Protein AF-A0A7C1V600-F1 (afdb_monomer)

Mean predicted aligned error: 9.38 Å

Secondary structure (DSSP, 8-state):
--HHHHHHHHHHHHHHHHHHHHHHEEEEETTEEEEEEEETTEEEEEEEEEETTTEEEEEEEEE------

Nearest PDB structures (foldseek):
  8pj2-assembly1_1  TM=7.043E-01  e=1.842E-01  Homo sapiens
  9bln-assembly1_U  TM=7.255E-01  e=2.994E-01  Homo sapiens
  8oz0-assembly1_I  TM=7.126E-01  e=9.491E-01  Homo sapiens
  4i79-assembly2_B  TM=6.696E-01  e=2.360E+00  Homo sapiens
  5w5y-assembly1_O  TM=5.168E-01  e=3.009E+00  Saccharomyces cerevisiae S288C

Radius of gyration: 16.9 Å; Cα contacts (8 Å, |Δi|>4): 78; chains: 1; bounding box: 61×20×31 Å

Sequence (69 aa):
MLRQNIDQNKYEKRNQLVTFASEFFKHVENGIYEIRIEVGGNIYRIFSFFEANNILILLHAFQKKTQKN

Foldseek 3Di:
DPPVVVVVVVVVVVVVVVVVCPVQWDDDDDQKTWGWDADPNKIKIWIWGADPVRDIDTDDIDIDDDPDD

pLDDT: mean 79.23, std 14.4, range [51.62, 95.5]

Structure (mmCIF, N/CA/C/O backbone):
data_AF-A0A7C1V600-F1
#
_entry.id   AF-A0A7C1V600-F1
#
loop_
_atom_site.group_PDB
_atom_site.id
_atom_site.type_symbol
_atom_site.label_atom_id
_atom_site.label_alt_id
_atom_site.label_comp_id
_atom_site.label_asym_id
_atom_site.label_entity_id
_atom_site.label_seq_id
_atom_site.pdbx_PDB_ins_code
_atom_site.Cartn_x
_atom_site.Cartn_y
_atom_site.Cartn_z
_atom_site.occupancy
_atom_site.B_iso_or_equiv
_atom_site.auth_seq_id
_atom_site.auth_comp_id
_atom_site.auth_asym_id
_atom_site.auth_atom_id
_atom_site.pdbx_PDB_model_num
ATOM 1 N N . MET A 1 1 ? 40.072 -12.916 -3.554 1.00 51.62 1 MET A N 1
ATOM 2 C CA . MET A 1 1 ? 39.287 -13.367 -2.383 1.00 51.62 1 MET A CA 1
ATOM 3 C C . MET A 1 1 ? 38.451 -12.267 -1.697 1.00 51.62 1 MET A C 1
ATOM 5 O O . MET A 1 1 ? 37.713 -12.601 -0.792 1.00 51.62 1 MET A O 1
ATOM 9 N N . LEU A 1 2 ? 38.472 -10.989 -2.127 1.00 53.94 2 LEU A N 1
ATOM 10 C CA . LEU A 1 2 ? 37.639 -9.911 -1.531 1.00 53.94 2 LEU A CA 1
ATOM 11 C C . LEU A 1 2 ? 36.302 -9.632 -2.257 1.00 53.94 2 LEU A C 1
ATOM 13 O O . LEU A 1 2 ? 35.441 -8.953 -1.711 1.00 53.94 2 LEU A O 1
ATOM 17 N N . ARG A 1 3 ? 36.104 -10.145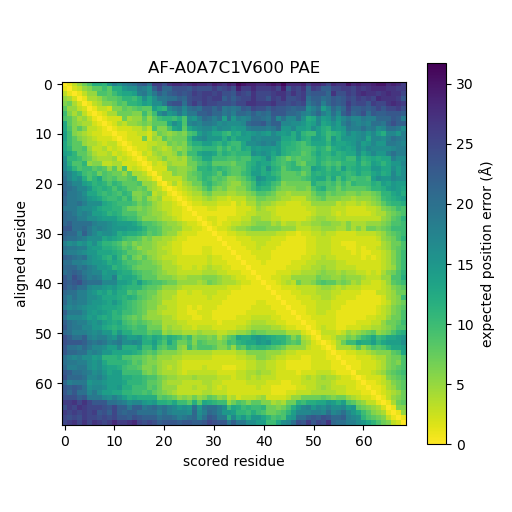 -3.482 1.00 52.53 3 ARG A N 1
ATOM 18 C CA . ARG A 1 3 ? 34.905 -9.853 -4.300 1.00 52.53 3 ARG A CA 1
ATOM 19 C C . ARG A 1 3 ? 33.634 -10.580 -3.834 1.00 52.53 3 ARG A C 1
ATOM 21 O O . ARG A 1 3 ? 32.551 -10.045 -4.004 1.00 52.53 3 ARG A O 1
ATOM 28 N N . GLN A 1 4 ? 33.768 -11.743 -3.193 1.00 57.00 4 GLN A N 1
ATOM 29 C CA . GLN A 1 4 ? 32.625 -12.552 -2.740 1.00 57.00 4 GLN A CA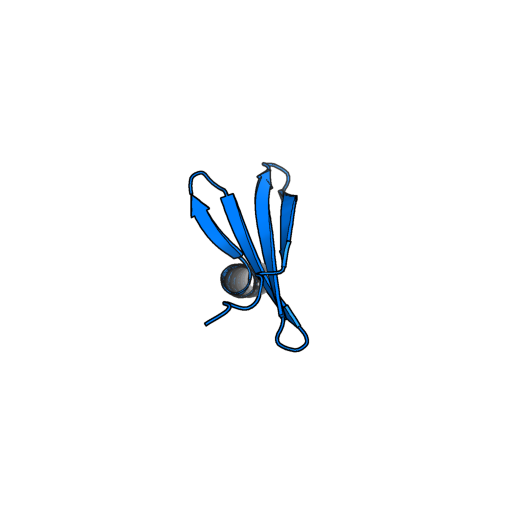 1
ATOM 30 C C . GLN A 1 4 ? 31.877 -11.926 -1.544 1.00 57.00 4 GLN A C 1
ATOM 32 O O . GLN A 1 4 ? 30.665 -12.086 -1.433 1.00 57.00 4 GLN A O 1
ATOM 37 N N . ASN A 1 5 ? 32.568 -11.137 -0.709 1.00 55.16 5 ASN A N 1
ATOM 38 C CA . ASN A 1 5 ? 31.977 -10.482 0.467 1.00 55.16 5 ASN A CA 1
ATOM 39 C C . ASN A 1 5 ? 31.086 -9.274 0.120 1.00 55.16 5 ASN A C 1
ATOM 41 O O . ASN A 1 5 ? 30.135 -8.985 0.841 1.00 55.16 5 ASN A O 1
ATOM 45 N N . ILE A 1 6 ? 31.368 -8.563 -0.980 1.00 57.69 6 ILE A N 1
ATOM 46 C CA . ILE A 1 6 ? 30.559 -7.405 -1.409 1.00 57.69 6 ILE A CA 1
ATOM 47 C C . ILE A 1 6 ? 29.215 -7.875 -1.975 1.00 57.69 6 ILE A C 1
ATOM 49 O O . ILE A 1 6 ? 28.174 -7.279 -1.694 1.00 57.69 6 ILE A O 1
ATOM 53 N N . ASP A 1 7 ? 29.233 -8.968 -2.737 1.00 65.88 7 ASP A N 1
ATOM 54 C CA . ASP A 1 7 ? 28.028 -9.543 -3.321 1.00 65.88 7 ASP A CA 1
ATOM 55 C C . ASP A 1 7 ? 27.098 -10.101 -2.236 1.00 65.88 7 ASP A C 1
ATOM 57 O O . ASP A 1 7 ? 25.914 -9.775 -2.246 1.00 65.88 7 ASP A O 1
ATOM 61 N N . GLN A 1 8 ? 27.615 -10.837 -1.243 1.00 62.88 8 GLN A N 1
ATOM 62 C CA . GLN A 1 8 ? 26.806 -11.360 -0.129 1.00 62.88 8 GLN A CA 1
ATOM 63 C C . GLN A 1 8 ? 26.088 -10.256 0.652 1.00 62.88 8 GLN A C 1
ATOM 65 O O . GLN A 1 8 ? 24.878 -10.332 0.847 1.00 62.88 8 GLN A O 1
ATOM 70 N N . ASN A 1 9 ? 26.795 -9.182 1.005 1.00 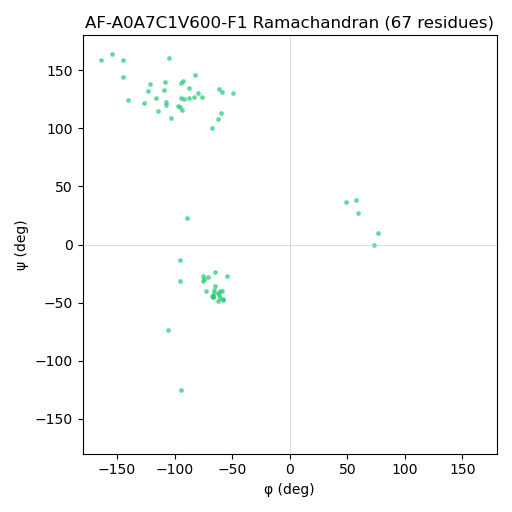68.94 9 ASN A N 1
ATOM 71 C CA . ASN A 1 9 ? 26.208 -8.065 1.746 1.00 68.94 9 ASN A CA 1
ATOM 72 C C . ASN A 1 9 ? 25.134 -7.333 0.914 1.00 68.94 9 ASN A C 1
ATOM 74 O O . ASN A 1 9 ? 24.087 -6.921 1.415 1.00 68.94 9 ASN A O 1
ATOM 78 N N . LYS A 1 10 ? 25.345 -7.235 -0.405 1.00 71.44 10 LYS A N 1
ATOM 79 C CA . LYS A 1 10 ? 24.349 -6.707 -1.346 1.00 71.44 10 LYS A CA 1
ATOM 80 C C . L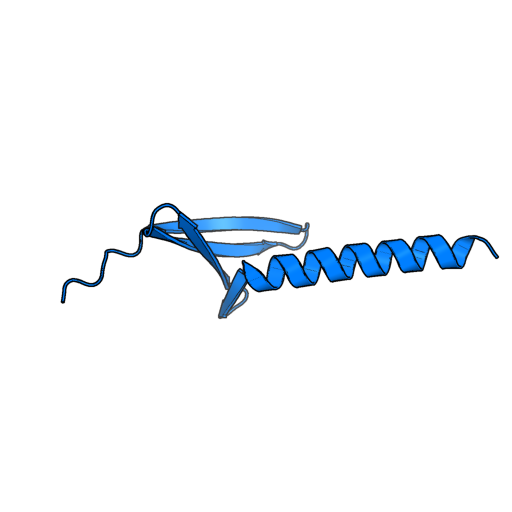YS A 1 10 ? 23.114 -7.608 -1.439 1.00 71.44 10 LYS A C 1
ATOM 82 O O . LYS A 1 10 ? 22.005 -7.079 -1.495 1.00 71.44 10 LYS A O 1
ATOM 87 N N . TYR A 1 11 ? 23.277 -8.931 -1.467 1.00 64.44 11 TYR A N 1
ATOM 88 C CA . TYR A 1 11 ? 22.157 -9.878 -1.481 1.00 64.44 11 TYR A CA 1
ATOM 89 C C . TYR A 1 11 ? 21.362 -9.837 -0.176 1.00 64.44 11 TYR A C 1
ATOM 91 O O . TYR A 1 11 ? 20.140 -9.743 -0.229 1.00 64.44 11 TYR A O 1
ATOM 99 N N . GLU A 1 12 ? 22.030 -9.817 0.977 1.00 70.12 12 GLU A N 1
ATOM 100 C CA . GLU A 1 12 ? 21.371 -9.692 2.281 1.00 70.12 12 GLU A CA 1
ATOM 101 C C . GLU A 1 12 ? 20.589 -8.384 2.393 1.00 70.12 12 GLU A C 1
ATOM 103 O O . GLU A 1 12 ? 19.405 -8.398 2.729 1.00 70.12 12 GLU A O 1
ATOM 108 N N . LYS A 1 13 ? 21.197 -7.260 1.995 1.00 66.81 13 LYS A N 1
ATOM 109 C CA . LYS A 1 13 ? 20.521 -5.959 1.965 1.00 66.81 13 LYS A CA 1
ATOM 110 C C . LYS A 1 13 ? 19.303 -5.959 1.037 1.00 66.81 13 LYS A C 1
ATOM 112 O O . LYS A 1 13 ? 18.274 -5.385 1.381 1.00 66.81 13 LYS A O 1
ATOM 117 N N . ARG A 1 14 ? 19.384 -6.606 -0.134 1.00 62.00 14 ARG A N 1
ATOM 118 C CA . ARG A 1 14 ? 18.233 -6.747 -1.046 1.00 62.00 14 ARG A CA 1
ATOM 119 C C . ARG A 1 14 ? 17.141 -7.620 -0.445 1.00 62.00 14 ARG A C 1
ATOM 121 O O . ARG A 1 14 ? 15.987 -7.222 -0.504 1.00 62.00 14 ARG A O 1
ATOM 128 N N . ASN A 1 15 ? 17.491 -8.753 0.156 1.00 60.84 15 ASN A N 1
ATOM 129 C CA . ASN A 1 15 ? 16.523 -9.637 0.800 1.00 60.84 15 ASN A CA 1
ATOM 130 C C . ASN A 1 15 ? 15.820 -8.935 1.965 1.00 60.84 15 ASN A C 1
ATOM 132 O O . ASN A 1 15 ? 14.603 -9.009 2.061 1.00 60.84 15 ASN A O 1
ATOM 136 N N . GLN A 1 16 ? 16.547 -8.169 2.780 1.00 65.88 16 GLN A N 1
ATOM 137 C CA . GLN A 1 16 ? 15.952 -7.367 3.849 1.00 65.88 16 GLN A CA 1
ATOM 138 C C . GLN A 1 16 ? 14.965 -6.318 3.309 1.00 65.88 16 GLN A C 1
ATOM 140 O O . GLN A 1 16 ? 13.871 -6.173 3.851 1.00 65.88 16 GLN A O 1
ATOM 145 N N . LEU A 1 17 ? 15.313 -5.622 2.219 1.00 59.78 1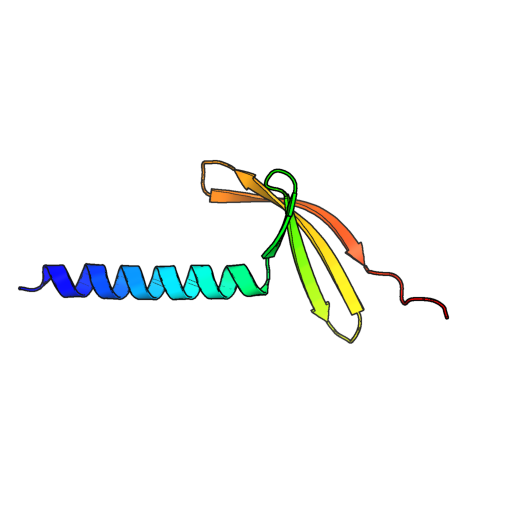7 LEU A N 1
ATOM 146 C CA . LEU A 1 17 ? 14.421 -4.659 1.557 1.00 59.78 17 LEU A CA 1
ATOM 147 C C . LEU A 1 17 ? 13.183 -5.329 0.940 1.00 59.78 17 LEU A C 1
ATOM 149 O O . LEU A 1 17 ? 12.091 -4.773 1.021 1.00 59.78 17 LEU A O 1
ATOM 153 N N . VAL A 1 18 ? 13.340 -6.515 0.343 1.00 61.66 18 VAL A N 1
ATOM 154 C CA . VAL A 1 18 ? 12.241 -7.299 -0.245 1.00 61.66 18 VAL A CA 1
ATOM 155 C C . VAL A 1 18 ? 11.287 -7.800 0.840 1.00 61.66 18 VAL A C 1
ATOM 157 O O . VAL A 1 18 ? 10.075 -7.655 0.686 1.00 61.66 18 VAL A O 1
ATOM 160 N N . THR A 1 19 ? 11.810 -8.319 1.955 1.00 60.53 19 THR A N 1
ATOM 161 C CA . THR A 1 19 ? 10.997 -8.756 3.099 1.00 60.53 19 THR A CA 1
ATOM 162 C C . THR A 1 19 ? 10.234 -7.582 3.702 1.00 60.53 19 THR A C 1
ATOM 164 O O . THR A 1 19 ? 9.016 -7.664 3.837 1.00 60.53 19 THR A O 1
ATOM 167 N N . PHE A 1 20 ? 10.914 -6.461 3.968 1.00 65.94 20 PHE A N 1
ATOM 168 C CA . PHE A 1 20 ? 10.274 -5.252 4.487 1.00 65.94 20 PHE A CA 1
ATOM 169 C C . PHE A 1 20 ? 9.165 -4.771 3.545 1.00 65.94 20 PHE A C 1
ATOM 171 O O . PHE A 1 20 ? 8.042 -4.557 3.979 1.00 65.94 20 PHE A O 1
ATOM 178 N N . ALA A 1 21 ? 9.423 -4.687 2.236 1.00 70.06 21 ALA A N 1
ATOM 179 C CA . ALA A 1 21 ? 8.396 -4.310 1.268 1.00 70.06 21 ALA A CA 1
ATOM 180 C C . ALA A 1 21 ? 7.186 -5.266 1.290 1.00 70.06 21 ALA A C 1
ATOM 182 O O . ALA A 1 21 ? 6.051 -4.804 1.240 1.00 70.06 21 ALA A O 1
ATOM 183 N N . SER A 1 22 ? 7.389 -6.579 1.424 1.00 70.69 22 SER A N 1
ATOM 184 C CA . SER A 1 22 ? 6.278 -7.543 1.456 1.00 70.69 22 SER A CA 1
ATOM 185 C C . SER A 1 22 ? 5.339 -7.390 2.664 1.00 70.69 22 SER A C 1
ATOM 187 O O . SER A 1 22 ? 4.170 -7.761 2.571 1.00 70.69 22 SER A O 1
ATOM 189 N N . GLU A 1 23 ? 5.810 -6.805 3.770 1.00 76.12 23 GLU A N 1
ATOM 190 C CA . GLU A 1 23 ? 4.980 -6.531 4.952 1.00 76.12 23 GLU A CA 1
ATOM 191 C C . GLU A 1 23 ? 4.043 -5.330 4.744 1.00 76.12 23 GLU A C 1
ATOM 193 O O . GLU A 1 23 ? 2.932 -5.313 5.278 1.00 76.12 23 GLU A O 1
ATOM 198 N N . PHE A 1 24 ? 4.459 -4.342 3.942 1.00 80.12 24 PHE A N 1
ATOM 199 C CA . PHE A 1 24 ? 3.668 -3.133 3.678 1.00 80.12 24 PHE A CA 1
ATOM 200 C C . PHE A 1 24 ? 2.841 -3.218 2.397 1.00 80.12 24 PHE A C 1
ATOM 202 O O . PHE A 1 24 ? 1.766 -2.624 2.348 1.00 80.12 24 PHE A O 1
ATOM 209 N N . PHE A 1 25 ? 3.320 -3.933 1.376 1.00 87.31 25 PHE A N 1
ATOM 210 C CA . PHE A 1 25 ? 2.688 -4.029 0.061 1.00 87.31 25 PHE A CA 1
ATOM 211 C C . PHE A 1 25 ? 1.959 -5.358 -0.103 1.00 87.31 25 PHE A C 1
ATOM 213 O O . PHE A 1 25 ? 2.560 -6.412 -0.306 1.00 87.31 25 PHE A O 1
ATOM 220 N N . LYS A 1 26 ? 0.631 -5.297 -0.112 1.00 90.12 26 LYS A N 1
ATOM 221 C CA . LYS A 1 26 ? -0.224 -6.436 -0.419 1.00 90.12 26 LYS A CA 1
ATOM 222 C C . LYS A 1 26 ? -0.609 -6.415 -1.895 1.00 90.12 26 LYS A C 1
ATOM 224 O O . LYS A 1 26 ? -1.278 -5.489 -2.338 1.00 90.12 26 LYS A O 1
ATOM 229 N N . HIS A 1 27 ? -0.226 -7.436 -2.657 1.00 91.00 27 HIS A N 1
ATOM 230 C CA . HIS A 1 27 ? -0.689 -7.574 -4.041 1.00 91.00 27 HIS A CA 1
ATOM 231 C C . HIS A 1 27 ? -2.219 -7.724 -4.086 1.00 91.00 27 HIS A C 1
ATOM 233 O O . HIS A 1 27 ? -2.790 -8.503 -3.317 1.00 91.00 27 HIS A O 1
ATOM 239 N N . VAL A 1 28 ? -2.862 -6.977 -4.983 1.00 91.00 28 VAL A N 1
ATOM 240 C CA . VAL A 1 28 ? -4.311 -7.012 -5.212 1.00 91.00 28 VAL A CA 1
ATOM 241 C C . VAL A 1 28 ? -4.584 -7.750 -6.519 1.00 91.00 28 VAL A C 1
ATOM 243 O O . VAL A 1 28 ? -4.985 -8.910 -6.485 1.00 91.00 28 VAL A O 1
ATOM 246 N N . GLU A 1 29 ? -4.301 -7.115 -7.657 1.00 91.94 29 GLU A N 1
ATOM 247 C CA . GLU A 1 29 ? -4.454 -7.678 -9.004 1.00 91.94 29 GLU A CA 1
ATOM 248 C C . GLU A 1 29 ? -3.686 -6.841 -10.036 1.00 91.94 29 GLU A C 1
ATOM 250 O O . GLU A 1 29 ? -3.430 -5.666 -9.796 1.00 91.94 29 GLU A O 1
ATOM 255 N N . ASN A 1 30 ? -3.350 -7.412 -11.197 1.00 91.31 30 ASN A N 1
ATOM 256 C CA . ASN A 1 30 ? -2.812 -6.684 -12.360 1.00 91.31 30 ASN A CA 1
ATOM 257 C C . ASN A 1 30 ? -1.639 -5.723 -12.056 1.00 91.31 30 ASN A C 1
ATOM 259 O O . ASN A 1 30 ? -1.545 -4.646 -12.640 1.00 91.31 30 ASN A O 1
ATOM 263 N N . GLY A 1 31 ? -0.746 -6.094 -11.131 1.00 89.62 31 GLY A N 1
ATOM 264 C CA . GLY A 1 31 ? 0.386 -5.245 -10.733 1.00 89.62 31 GLY A CA 1
ATOM 265 C C . GLY A 1 31 ? 0.017 -4.081 -9.805 1.00 89.62 31 GLY A C 1
ATOM 266 O O . GLY A 1 31 ? 0.854 -3.219 -9.546 1.00 89.62 31 GLY A O 1
ATOM 267 N N . ILE A 1 32 ? -1.213 -4.061 -9.289 1.00 93.19 32 ILE A N 1
ATOM 268 C CA . ILE A 1 32 ? -1.675 -3.142 -8.252 1.00 93.19 32 ILE A CA 1
ATOM 269 C C . ILE A 1 32 ? -1.364 -3.736 -6.878 1.00 93.19 32 ILE A C 1
ATOM 271 O O . ILE A 1 32 ? -1.646 -4.902 -6.585 1.00 93.19 32 ILE A O 1
ATOM 275 N N . TYR A 1 33 ? -0.833 -2.888 -6.009 1.00 93.69 33 TYR A N 1
ATOM 276 C CA . TYR A 1 33 ? -0.505 -3.185 -4.626 1.00 93.69 33 TYR A CA 1
ATOM 277 C C . TYR A 1 33 ? -1.268 -2.243 -3.693 1.00 93.69 33 TYR A C 1
ATOM 279 O O . TYR A 1 33 ? -1.355 -1.040 -3.936 1.00 93.69 33 TYR A O 1
ATOM 287 N N . GLU A 1 34 ? -1.799 -2.785 -2.604 1.00 93.75 34 GLU A N 1
ATOM 288 C CA . GLU A 1 34 ? -2.341 -2.043 -1.470 1.00 93.75 34 GLU A CA 1
ATOM 289 C C . GLU A 1 34 ? -1.232 -1.836 -0.434 1.00 93.75 34 GLU A C 1
ATOM 291 O O . GLU A 1 34 ? -0.638 -2.800 0.045 1.00 93.75 34 GLU A O 1
ATOM 296 N N . ILE A 1 35 ? -0.996 -0.585 -0.046 1.00 93.50 35 ILE A N 1
ATOM 297 C CA . ILE A 1 35 ? -0.219 -0.226 1.138 1.00 93.50 35 ILE A CA 1
ATOM 298 C C . ILE A 1 35 ? -1.185 -0.020 2.296 1.00 93.50 35 ILE A C 1
ATOM 300 O O . ILE A 1 35 ? -2.111 0.792 2.197 1.00 93.50 35 ILE A O 1
ATOM 304 N N . ARG A 1 36 ? -0.951 -0.723 3.408 1.00 90.19 36 ARG A N 1
ATOM 305 C CA . ARG A 1 36 ? -1.746 -0.588 4.633 1.00 90.19 36 ARG A CA 1
ATOM 306 C C . ARG A 1 36 ? -0.949 0.131 5.713 1.00 90.19 36 ARG A C 1
ATOM 308 O O . ARG A 1 36 ? 0.083 -0.357 6.155 1.00 90.19 36 ARG A O 1
ATOM 315 N N . ILE A 1 37 ? -1.468 1.267 6.167 1.00 91.00 37 ILE A N 1
ATOM 316 C CA . ILE A 1 37 ? -0.865 2.072 7.231 1.00 91.00 37 ILE A CA 1
ATOM 317 C C . ILE A 1 37 ? -1.828 2.101 8.415 1.00 91.00 37 ILE A C 1
ATOM 319 O O . ILE A 1 37 ? -2.993 2.470 8.256 1.00 91.00 37 ILE A O 1
ATOM 323 N N . GLU A 1 38 ? -1.348 1.723 9.597 1.00 90.19 38 GLU A N 1
ATOM 324 C CA . GLU A 1 38 ? -2.115 1.773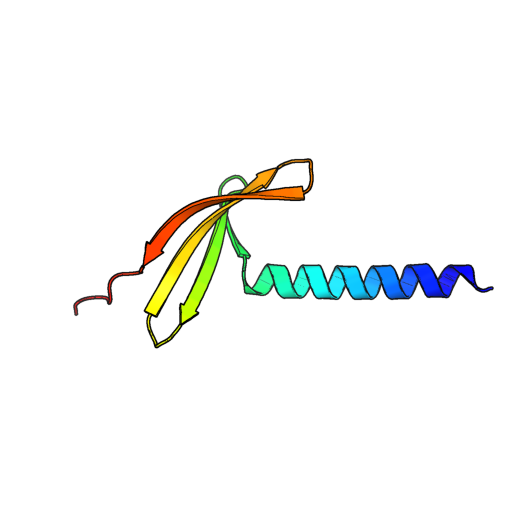 10.842 1.00 90.19 38 GLU A CA 1
ATOM 325 C C . GLU A 1 38 ? -1.495 2.793 11.798 1.00 90.19 38 GLU A C 1
ATOM 327 O O . GLU A 1 38 ? -0.355 2.644 12.228 1.00 90.19 38 GLU A O 1
ATOM 332 N N . VAL A 1 39 ? -2.238 3.860 12.101 1.00 89.88 39 VAL A N 1
ATOM 333 C CA . VAL A 1 39 ? -1.788 4.938 12.993 1.00 89.88 39 VAL A CA 1
ATOM 334 C C . VAL A 1 39 ? -2.952 5.379 13.865 1.00 89.88 39 VAL A C 1
ATOM 336 O O . VAL A 1 39 ? -4.016 5.747 13.363 1.00 89.88 39 VAL A O 1
ATOM 339 N N . GLY A 1 40 ? -2.756 5.347 15.185 1.00 88.94 40 GLY A N 1
ATOM 340 C CA . GLY A 1 40 ? -3.766 5.788 16.151 1.00 88.94 40 GLY A CA 1
ATOM 341 C C . GLY A 1 40 ? -5.098 5.037 16.025 1.00 88.94 40 GLY A C 1
ATOM 342 O O . GLY A 1 40 ? -6.150 5.663 16.094 1.00 88.94 40 GLY A O 1
ATOM 343 N N . GLY A 1 41 ? -5.057 3.726 15.747 1.00 86.81 41 GLY A N 1
ATOM 344 C CA . GLY A 1 41 ? -6.245 2.879 15.552 1.00 86.81 41 GLY A CA 1
ATOM 345 C C . GLY A 1 41 ? -6.994 3.101 14.230 1.00 86.81 41 GLY A C 1
ATOM 346 O O . GLY A 1 41 ? -7.985 2.426 13.957 1.00 86.81 41 GLY A O 1
ATOM 347 N N . ASN A 1 42 ? -6.526 4.026 13.389 1.00 88.31 42 ASN A N 1
ATOM 348 C CA . ASN A 1 42 ? -7.066 4.255 12.057 1.00 88.31 42 ASN A CA 1
ATOM 349 C C . ASN A 1 42 ? -6.290 3.440 11.028 1.00 88.31 42 ASN A C 1
ATOM 351 O O . ASN A 1 42 ? -5.064 3.364 11.082 1.00 88.31 42 ASN A O 1
ATOM 355 N N . ILE A 1 43 ? -7.012 2.878 10.058 1.00 91.81 43 ILE A N 1
ATOM 356 C CA . ILE A 1 43 ? -6.421 2.141 8.940 1.00 91.81 43 ILE A CA 1
ATOM 357 C C . ILE A 1 43 ? -6.543 2.998 7.687 1.00 91.81 43 ILE A C 1
ATOM 359 O O . ILE A 1 43 ? -7.652 3.328 7.265 1.00 91.81 43 ILE A O 1
ATOM 363 N N . TYR A 1 44 ? -5.414 3.290 7.060 1.00 92.69 44 TYR A N 1
ATOM 364 C CA . TYR A 1 44 ? -5.325 3.950 5.766 1.00 92.69 44 TYR A CA 1
ATOM 365 C C . TYR A 1 44 ? -4.874 2.941 4.721 1.00 92.69 44 TYR A C 1
ATOM 367 O O . TYR A 1 44 ? -4.025 2.085 4.984 1.00 92.69 44 TYR A O 1
ATOM 375 N N . ARG A 1 45 ? -5.474 3.030 3.539 1.00 92.81 45 ARG A N 1
ATOM 376 C CA . ARG A 1 45 ? -5.152 2.192 2.389 1.00 92.81 45 ARG A CA 1
ATOM 377 C C . ARG A 1 45 ? -4.768 3.082 1.231 1.00 92.81 45 ARG A C 1
ATOM 379 O O . ARG A 1 45 ? -5.476 4.047 0.950 1.00 92.81 45 ARG A O 1
ATOM 386 N N . ILE A 1 46 ? -3.661 2.751 0.585 1.00 95.50 46 ILE A N 1
ATOM 387 C CA . ILE A 1 46 ? -3.161 3.457 -0.591 1.00 95.50 46 ILE A CA 1
ATOM 388 C C . ILE A 1 46 ? -2.949 2.417 -1.680 1.00 95.50 46 ILE A C 1
ATOM 390 O O . ILE A 1 46 ? -2.194 1.471 -1.479 1.00 95.50 46 ILE A O 1
ATOM 394 N N . PHE A 1 47 ? -3.610 2.572 -2.822 1.00 95.38 47 PHE A N 1
ATOM 395 C CA . PHE A 1 47 ? -3.314 1.735 -3.983 1.00 95.38 47 PHE A CA 1
ATOM 396 C C . PHE A 1 47 ? -2.108 2.283 -4.736 1.00 95.38 47 PHE A C 1
ATOM 398 O O . PHE A 1 47 ? -1.894 3.492 -4.785 1.00 95.38 47 PHE A O 1
ATOM 405 N N . SER A 1 48 ? -1.311 1.397 -5.317 1.00 94.31 48 SER A N 1
ATOM 406 C CA . SER A 1 48 ? -0.080 1.759 -6.010 1.00 94.31 48 SER A CA 1
ATOM 407 C C . SER A 1 48 ? 0.294 0.736 -7.072 1.00 94.31 48 SER A C 1
ATOM 409 O O . SER A 1 48 ? -0.205 -0.386 -7.050 1.00 94.31 48 SER A O 1
ATOM 411 N N . PHE A 1 49 ? 1.183 1.105 -7.985 1.00 92.81 49 PHE A N 1
ATOM 412 C CA . PHE A 1 49 ? 1.852 0.162 -8.879 1.00 92.81 49 PHE A CA 1
ATOM 413 C C . PHE A 1 49 ? 3.290 0.613 -9.138 1.00 92.81 49 PHE A C 1
ATOM 415 O O . PHE A 1 49 ? 3.635 1.785 -8.949 1.00 92.81 49 PHE A O 1
ATOM 422 N N . PHE A 1 50 ? 4.129 -0.335 -9.549 1.00 89.38 50 PHE A N 1
ATOM 423 C CA . PHE A 1 50 ? 5.522 -0.079 -9.904 1.00 89.38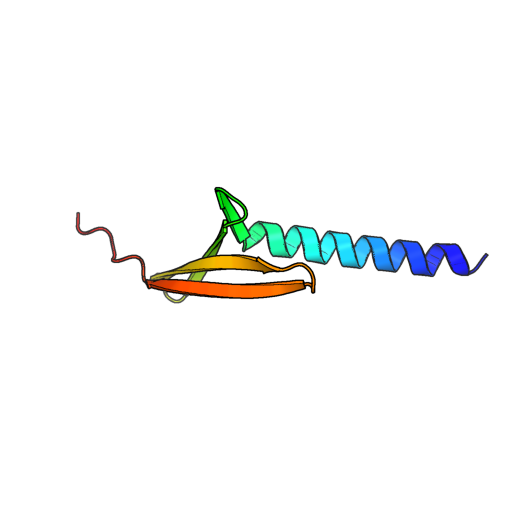 50 PHE A CA 1
ATOM 424 C C . PHE A 1 50 ? 5.667 0.141 -11.411 1.00 89.38 50 PHE A C 1
ATOM 426 O O . PHE A 1 50 ? 5.078 -0.581 -12.213 1.00 89.38 50 PHE A O 1
ATOM 433 N N . GLU A 1 51 ? 6.489 1.116 -11.786 1.00 87.56 51 GLU A N 1
ATOM 434 C CA . GLU A 1 51 ? 6.923 1.358 -13.164 1.00 87.56 51 GLU A CA 1
ATOM 435 C C . GLU A 1 51 ? 8.378 0.891 -13.360 1.00 87.56 51 GLU A C 1
ATOM 437 O O . GLU A 1 51 ? 9.122 0.695 -12.392 1.00 87.56 51 GLU A O 1
ATOM 442 N N . ALA A 1 52 ? 8.780 0.671 -14.616 1.00 79.50 52 ALA A N 1
ATOM 443 C CA . ALA A 1 52 ? 10.043 0.028 -14.988 1.00 79.50 52 ALA A CA 1
ATOM 444 C C . ALA A 1 52 ? 11.293 0.679 -14.367 1.00 79.50 52 ALA A C 1
ATOM 446 O O . ALA A 1 52 ? 12.284 -0.007 -14.118 1.00 79.50 52 ALA A O 1
ATOM 447 N N . ASN A 1 53 ? 11.247 1.976 -14.057 1.00 82.00 53 ASN A N 1
ATOM 448 C CA . ASN A 1 53 ? 12.377 2.706 -13.489 1.00 82.00 53 ASN A CA 1
ATOM 449 C C . ASN A 1 53 ? 12.421 2.681 -11.948 1.00 82.00 53 ASN A C 1
ATOM 451 O O . ASN A 1 53 ? 13.042 3.548 -11.336 1.00 82.00 53 ASN A O 1
ATOM 455 N N . ASN A 1 54 ? 11.790 1.687 -11.307 1.00 78.88 54 ASN A N 1
ATOM 456 C CA . ASN A 1 54 ? 11.615 1.590 -9.848 1.00 78.88 54 ASN A CA 1
ATOM 457 C C . ASN A 1 54 ? 10.845 2.776 -9.249 1.00 78.88 54 ASN A C 1
ATOM 459 O O . ASN A 1 54 ? 11.023 3.123 -8.080 1.00 78.88 54 ASN A O 1
ATOM 463 N N . ILE A 1 55 ? 9.990 3.405 -10.052 1.00 85.19 55 ILE A N 1
ATOM 464 C CA . ILE A 1 55 ? 9.102 4.462 -9.587 1.00 85.19 55 ILE A CA 1
ATOM 465 C C . ILE A 1 55 ? 7.872 3.795 -8.981 1.00 85.19 55 ILE A C 1
ATOM 467 O O . ILE A 1 55 ? 7.223 2.966 -9.620 1.00 85.19 55 ILE A O 1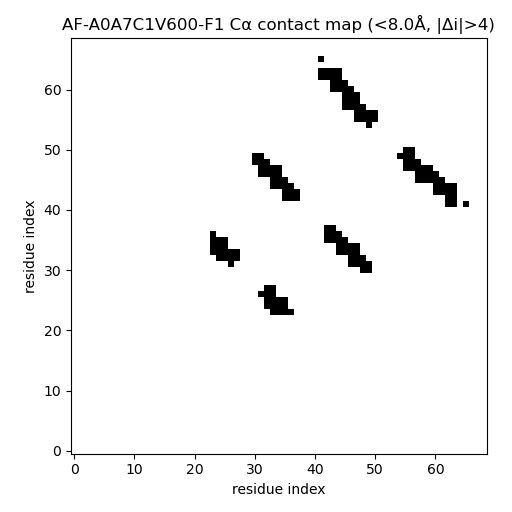
ATOM 471 N N . LEU A 1 56 ? 7.553 4.170 -7.744 1.00 88.81 56 LEU A N 1
ATOM 472 C CA . LEU A 1 56 ? 6.306 3.795 -7.095 1.00 88.81 56 LEU A CA 1
ATOM 473 C C . LEU A 1 56 ? 5.278 4.903 -7.315 1.00 88.81 56 LEU A C 1
ATOM 475 O O . LEU A 1 56 ? 5.451 6.020 -6.826 1.00 88.81 56 LEU A O 1
ATOM 479 N N . ILE A 1 57 ? 4.202 4.588 -8.028 1.00 91.62 57 ILE A N 1
ATOM 480 C CA . ILE A 1 57 ? 3.114 5.532 -8.278 1.00 91.62 57 ILE A CA 1
ATOM 481 C C . ILE A 1 57 ? 2.016 5.273 -7.254 1.00 91.62 57 ILE A C 1
ATOM 483 O O . ILE A 1 57 ? 1.456 4.179 -7.200 1.00 91.62 57 ILE A O 1
ATOM 487 N N . LEU A 1 58 ? 1.711 6.286 -6.440 1.00 94.19 58 LEU A N 1
ATOM 488 C CA . LEU A 1 58 ? 0.595 6.257 -5.498 1.00 94.19 58 LEU A CA 1
ATOM 489 C C . LEU A 1 58 ? -0.673 6.737 -6.206 1.00 94.19 58 LEU A C 1
ATOM 491 O O . LEU A 1 58 ? -0.698 7.817 -6.791 1.00 94.19 58 LEU A O 1
ATOM 495 N N . LEU A 1 59 ? -1.715 5.917 -6.150 1.00 93.19 59 LEU A N 1
ATOM 496 C CA . LEU A 1 59 ? -3.034 6.205 -6.695 1.00 93.19 59 LEU A CA 1
ATOM 497 C C . LEU A 1 59 ? -3.925 6.797 -5.594 1.00 93.19 59 LEU A C 1
ATOM 499 O O . LEU A 1 59 ? -3.589 7.787 -4.948 1.00 93.19 59 LEU A O 1
ATOM 503 N N . HIS A 1 60 ? -5.089 6.192 -5.371 1.00 92.31 60 HIS A N 1
ATOM 504 C CA . HIS A 1 60 ? -6.058 6.650 -4.394 1.00 92.31 60 HIS A CA 1
ATOM 505 C C . HIS A 1 60 ? -5.671 6.210 -2.983 1.00 92.31 60 HIS A C 1
ATOM 507 O O . HIS A 1 60 ? -5.432 5.026 -2.730 1.00 92.31 60 HIS A O 1
ATOM 513 N N . ALA A 1 61 ? -5.684 7.174 -2.063 1.00 93.38 61 ALA A N 1
ATOM 514 C CA . ALA A 1 61 ? -5.551 6.956 -0.633 1.00 93.38 61 ALA A CA 1
ATOM 515 C C . ALA A 1 61 ? -6.891 7.214 0.059 1.00 93.38 61 ALA A C 1
ATOM 517 O O . ALA A 1 61 ? -7.540 8.233 -0.183 1.00 93.38 61 ALA A O 1
ATOM 518 N N . PHE A 1 62 ? -7.307 6.309 0.938 1.00 93.75 62 PHE A N 1
ATOM 519 C CA . PHE A 1 62 ? -8.509 6.495 1.739 1.00 93.75 62 PHE A CA 1
ATOM 520 C C . PHE A 1 62 ? -8.342 5.903 3.133 1.00 93.75 62 PHE A C 1
ATOM 522 O O . PHE A 1 62 ? -7.722 4.858 3.339 1.00 93.75 62 PHE A O 1
ATOM 529 N N . GLN A 1 63 ? -8.941 6.575 4.108 1.00 93.75 63 GLN A N 1
ATOM 530 C CA . GLN A 1 63 ? -9.119 6.021 5.439 1.00 93.75 63 GLN A CA 1
ATOM 531 C C . GLN A 1 63 ? -10.257 5.001 5.387 1.00 93.75 63 GLN A C 1
ATOM 533 O O . GLN A 1 63 ? -11.366 5.307 4.935 1.00 93.75 63 GLN A O 1
ATOM 538 N N . LYS A 1 64 ? -10.009 3.779 5.867 1.00 87.06 64 LYS A N 1
ATOM 539 C CA . LYS A 1 64 ? -11.072 2.808 6.116 1.00 87.06 64 LYS A CA 1
ATOM 540 C C . LYS A 1 64 ? -12.009 3.440 7.141 1.00 87.06 64 LYS A C 1
ATOM 542 O O . LYS A 1 64 ? -11.623 3.648 8.289 1.00 87.06 6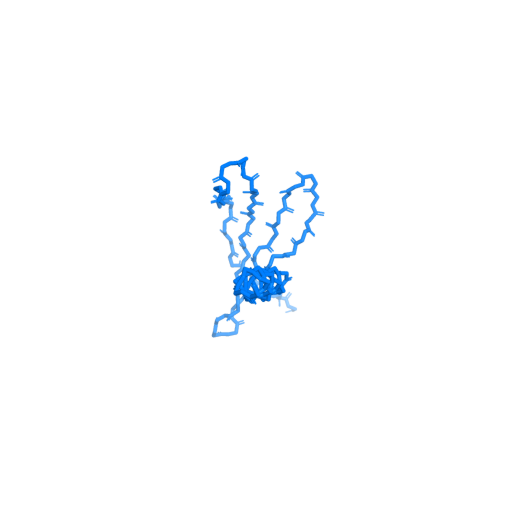4 LYS A O 1
ATOM 547 N N . LYS A 1 65 ? -13.243 3.743 6.736 1.00 80.00 65 LYS A N 1
ATOM 548 C CA . LYS A 1 65 ? -14.277 4.132 7.696 1.00 80.00 65 LYS A CA 1
ATOM 549 C C . LYS A 1 65 ? -14.432 2.980 8.687 1.00 80.00 65 LYS A C 1
ATOM 551 O O . LYS A 1 65 ? -14.496 1.820 8.269 1.00 80.00 65 LYS A O 1
ATOM 556 N N . THR A 1 66 ? -14.425 3.293 9.982 1.00 66.19 66 THR A N 1
ATOM 557 C CA . THR A 1 66 ? -14.734 2.315 11.026 1.00 66.19 66 THR A CA 1
ATOM 558 C C . THR A 1 66 ? -16.026 1.613 10.634 1.00 66.19 66 THR A C 1
ATOM 560 O O . THR A 1 66 ? -16.984 2.253 10.191 1.00 66.19 66 THR A O 1
ATOM 563 N N . GLN A 1 67 ? -16.008 0.282 10.680 1.00 65.62 67 GLN A N 1
ATOM 564 C CA . GLN A 1 67 ? -17.188 -0.501 10.361 1.00 65.62 67 GLN A CA 1
ATOM 565 C C . GLN A 1 67 ? -18.244 -0.113 11.394 1.00 65.62 67 GLN A C 1
ATOM 567 O O . GLN A 1 67 ? -18.073 -0.395 12.577 1.00 65.62 67 GLN A O 1
ATOM 572 N N . LYS A 1 68 ? -19.262 0.643 10.964 1.00 52.88 68 LYS A N 1
ATOM 573 C CA . LYS A 1 68 ? -20.445 0.885 11.783 1.00 52.88 68 LYS A CA 1
ATOM 574 C C . LYS A 1 68 ? -21.136 -0.466 11.893 1.00 52.88 68 LYS A C 1
ATOM 576 O O . LYS A 1 68 ? -21.744 -0.908 10.920 1.00 52.88 68 LYS A O 1
ATOM 581 N N . ASN A 1 69 ? -20.927 -1.130 13.020 1.00 52.34 69 ASN A N 1
ATOM 582 C CA . ASN A 1 69 ? -21.848 -2.153 13.484 1.00 52.34 69 ASN A CA 1
ATOM 583 C C . ASN A 1 69 ? -23.086 -1.460 14.050 1.00 52.34 69 ASN A C 1
ATOM 585 O O . ASN A 1 69 ? -22.915 -0.364 14.636 1.00 52.34 69 ASN A O 1
#

Solvent-accessible surface area (backbone atoms only — not comparable to full-atom values): 4168 Å² total; per-residue (Å²): 136,72,70,65,63,58,53,52,54,51,50,51,54,48,49,52,52,52,53,55,46,58,77,41,43,43,79,73,56,98,70,31,27,37,36,67,47,78,58,95,94,40,45,34,42,32,36,28,37,75,45,97,87,76,44,75,47,76,64,64,71,46,68,59,72,77,81,83,123